Protein AF-A0A522RMC8-F1 (afdb_monomer_lite)

Radius of gyration: 16.04 Å; chains: 1; bounding box: 40×33×48 Å

Foldseek 3Di:
DDPPPPPQDQDDPVLVLLQVVCQVVPKDFLVSSCVVVCVVPNDDSVRSVVSQVVCCVSQQWPFDPVDPTRIIHGSDDPVVNVVVVVQVCCCPPVVNDVVSVDD

Secondary structure (DSSP, 8-state):
-------PPPPPHHHHHHHHHHHHH-SEEHHHHHHHHHHHH---HHHHHHHHHHHHHHTSEEEESSSSS-EEEESS-HHHHHHHHHHHHHHHHHTT-GGG---

Sequence (103 aa):
MSSFMQILPKPTEAELEILQVLWEHGACTVRDVHEILHRRDGTGYTTALKMLQIMHDKGLVVRDESQRAHVYHAAVSKERTQKKFLSDMLQRVFDGSPSRLVL

pLDDT: mean 82.26, std 13.43, range [34.59, 94.44]

Structure (mmCIF, N/CA/C/O backbone):
data_AF-A0A522RMC8-F1
#
_entry.id   AF-A0A522RMC8-F1
#
loop_
_atom_site.group_PDB
_atom_site.id
_atom_site.type_symbol
_atom_site.label_atom_id
_atom_site.label_alt_id
_atom_site.label_comp_id
_atom_site.label_asym_id
_atom_site.label_entity_id
_atom_site.label_seq_id
_atom_site.pdbx_PDB_ins_code
_atom_site.Cartn_x
_atom_site.Cartn_y
_atom_site.Cartn_z
_atom_site.occupancy
_atom_site.B_iso_or_equiv
_atom_site.auth_seq_id
_atom_site.auth_comp_id
_atom_site.auth_asym_id
_atom_site.auth_atom_id
_atom_site.pdbx_PDB_model_num
ATOM 1 N N . MET A 1 1 ? -25.014 -16.797 0.141 1.00 38.69 1 MET A N 1
ATOM 2 C CA . MET A 1 1 ? -23.683 -16.782 -0.504 1.00 38.69 1 MET A CA 1
ATOM 3 C C . MET A 1 1 ? -22.823 -15.826 0.297 1.00 38.69 1 MET A C 1
ATOM 5 O O . MET A 1 1 ? -23.072 -14.629 0.262 1.00 38.69 1 MET A O 1
ATOM 9 N N . SER A 1 2 ? -21.969 -16.383 1.158 1.00 34.59 2 SER A N 1
ATOM 10 C CA . SER A 1 2 ? -21.287 -15.669 2.239 1.00 34.59 2 SER A CA 1
ATOM 11 C C . SER A 1 2 ? -20.504 -14.466 1.732 1.00 34.59 2 SER A C 1
ATOM 13 O O . SER A 1 2 ? -19.549 -14.609 0.973 1.00 34.59 2 SER A O 1
ATOM 15 N N . SER A 1 3 ? -20.902 -13.287 2.206 1.00 38.25 3 SER A N 1
ATOM 16 C CA . SER A 1 3 ? -20.094 -12.077 2.160 1.00 38.25 3 SER A CA 1
ATOM 17 C C . SER A 1 3 ? -18.850 -12.326 3.011 1.00 38.25 3 SER A C 1
ATOM 19 O O . SER A 1 3 ? -18.881 -12.150 4.228 1.00 38.25 3 SER A O 1
ATOM 21 N N . PHE A 1 4 ? -17.767 -12.793 2.381 1.00 46.19 4 PHE A N 1
ATOM 22 C CA . PHE A 1 4 ? -16.433 -12.761 2.969 1.00 46.19 4 PHE A CA 1
ATOM 23 C C . PHE A 1 4 ? -16.156 -11.304 3.326 1.00 46.19 4 PHE A C 1
ATOM 25 O O . PHE A 1 4 ? -15.934 -10.462 2.455 1.00 46.19 4 PHE A O 1
ATOM 32 N N . MET A 1 5 ? -16.234 -10.987 4.615 1.00 43.19 5 MET A N 1
ATOM 33 C CA . MET A 1 5 ? -15.791 -9.715 5.153 1.00 43.19 5 MET A CA 1
ATOM 34 C C . MET A 1 5 ? -14.279 -9.666 4.928 1.00 43.19 5 MET A C 1
ATOM 36 O O . MET A 1 5 ? -13.520 -10.137 5.764 1.00 43.19 5 MET A O 1
ATOM 40 N N . GLN A 1 6 ? -13.863 -9.203 3.742 1.00 54.16 6 GLN A N 1
ATOM 41 C CA . GLN A 1 6 ? -12.469 -9.079 3.320 1.00 54.16 6 GLN A CA 1
ATOM 42 C C . GLN A 1 6 ? -11.713 -8.351 4.433 1.00 54.16 6 GLN A C 1
ATOM 44 O O . GLN A 1 6 ? -11.881 -7.137 4.621 1.00 54.16 6 GLN A O 1
ATOM 49 N N . ILE A 1 7 ? -10.945 -9.111 5.217 1.00 59.34 7 ILE A N 1
ATOM 50 C CA . ILE A 1 7 ? -10.043 -8.580 6.229 1.00 59.34 7 ILE A CA 1
ATOM 51 C C . ILE A 1 7 ? -8.974 -7.852 5.430 1.00 59.34 7 ILE A C 1
ATOM 53 O O . ILE A 1 7 ? -8.039 -8.468 4.939 1.00 59.34 7 ILE A O 1
ATOM 57 N N . LEU A 1 8 ? -9.150 -6.540 5.255 1.00 68.25 8 LEU A N 1
ATOM 58 C CA . LEU A 1 8 ? -8.156 -5.721 4.575 1.00 68.25 8 LEU A CA 1
ATOM 59 C C . LEU A 1 8 ? -6.811 -5.906 5.288 1.00 68.25 8 LEU A C 1
ATOM 61 O O . LEU A 1 8 ? -6.744 -5.592 6.484 1.00 68.25 8 LEU A O 1
ATOM 65 N N . PRO A 1 9 ? -5.773 -6.426 4.620 1.00 78.69 9 PRO A N 1
ATOM 66 C CA . PRO A 1 9 ? -4.465 -6.567 5.236 1.00 78.69 9 PRO A CA 1
ATOM 67 C C . PRO A 1 9 ? -4.010 -5.193 5.713 1.00 78.69 9 PRO A C 1
ATOM 69 O O . PRO A 1 9 ? -4.246 -4.189 5.040 1.00 78.69 9 PRO A O 1
ATOM 72 N N . LYS A 1 10 ? -3.397 -5.123 6.894 1.00 83.44 10 LYS A N 1
ATOM 73 C CA . LYS A 1 10 ? -2.822 -3.863 7.362 1.00 83.44 10 LYS A CA 1
ATOM 74 C C . LYS A 1 10 ? -1.513 -3.630 6.595 1.00 83.44 10 LYS A C 1
ATOM 76 O O . LYS A 1 10 ? -0.613 -4.457 6.755 1.00 83.44 10 LYS A O 1
ATOM 81 N N . PRO A 1 11 ? -1.397 -2.563 5.784 1.00 88.94 11 PRO A N 1
ATOM 82 C CA . PRO A 1 11 ? -0.144 -2.255 5.110 1.00 88.94 11 PRO A CA 1
ATOM 83 C C . PRO A 1 11 ? 0.919 -1.850 6.137 1.00 88.94 11 PRO A C 1
ATOM 85 O O . PRO A 1 11 ? 0.605 -1.238 7.166 1.00 88.94 11 PRO A O 1
ATOM 88 N N . THR A 1 12 ? 2.175 -2.191 5.861 1.00 90.00 12 THR A N 1
ATOM 89 C CA . THR A 1 12 ? 3.324 -1.563 6.527 1.00 90.00 12 THR A CA 1
ATOM 90 C C . THR A 1 12 ? 3.493 -0.120 6.046 1.00 90.00 12 THR A C 1
ATOM 92 O O . THR A 1 12 ? 2.835 0.312 5.103 1.00 90.00 12 THR A O 1
ATOM 95 N N . GLU A 1 13 ? 4.386 0.639 6.675 1.00 86.31 13 GLU A N 1
ATOM 96 C CA . GLU A 1 13 ? 4.686 2.016 6.266 1.00 86.31 13 GLU A CA 1
ATOM 97 C C . GLU A 1 13 ? 5.180 2.093 4.811 1.00 86.31 13 GLU A C 1
ATOM 99 O O . GLU A 1 13 ? 4.636 2.847 4.010 1.00 86.31 13 GLU A O 1
ATOM 104 N N . ALA A 1 14 ? 6.107 1.212 4.426 1.00 88.50 14 ALA A N 1
ATOM 105 C CA . ALA A 1 14 ? 6.618 1.145 3.057 1.00 88.50 14 ALA A CA 1
ATOM 106 C C . ALA A 1 14 ? 5.553 0.701 2.029 1.00 88.50 14 ALA A C 1
ATOM 108 O O . ALA A 1 14 ? 5.548 1.154 0.886 1.00 88.50 14 ALA A O 1
ATOM 109 N N . GLU A 1 15 ? 4.617 -0.166 2.427 1.00 92.25 15 GLU A N 1
ATOM 110 C CA . GLU A 1 15 ? 3.479 -0.546 1.578 1.00 92.25 15 GLU A CA 1
ATOM 111 C C . GLU A 1 15 ? 2.468 0.598 1.449 1.00 92.25 15 GLU A C 1
ATOM 113 O O . GLU A 1 15 ? 1.852 0.770 0.398 1.00 92.25 15 GLU A O 1
ATOM 118 N N . LEU A 1 16 ? 2.305 1.399 2.504 1.00 91.25 16 LEU A N 1
ATOM 119 C CA . LEU A 1 16 ? 1.441 2.571 2.495 1.00 91.25 16 LEU A CA 1
ATOM 120 C C . LEU A 1 16 ? 1.993 3.672 1.580 1.00 91.25 16 LEU A C 1
ATOM 122 O O . LEU A 1 16 ? 1.201 4.299 0.885 1.00 91.25 16 LEU A O 1
ATOM 126 N N . GLU A 1 17 ? 3.311 3.875 1.527 1.00 90.88 17 GLU A N 1
ATOM 127 C CA . GLU A 1 17 ? 3.962 4.759 0.543 1.00 90.88 17 GLU A CA 1
ATOM 128 C C . GLU A 1 17 ? 3.608 4.347 -0.896 1.00 90.88 17 GLU A C 1
ATOM 130 O O . GLU A 1 17 ? 3.160 5.169 -1.694 1.00 90.88 17 GLU A O 1
ATOM 135 N N . ILE A 1 18 ? 3.707 3.054 -1.224 1.00 93.06 18 ILE A N 1
ATOM 136 C CA . ILE A 1 18 ? 3.311 2.552 -2.552 1.00 93.06 18 ILE A CA 1
ATOM 137 C C . ILE A 1 18 ? 1.816 2.767 -2.804 1.00 93.06 18 ILE A C 1
ATOM 139 O O . ILE A 1 18 ? 1.432 3.189 -3.895 1.00 93.06 18 ILE A O 1
ATOM 143 N N . LEU A 1 19 ? 0.957 2.496 -1.816 1.00 94.06 19 LEU A N 1
ATOM 144 C CA . LEU A 1 19 ? -0.480 2.745 -1.950 1.00 94.06 19 LEU A CA 1
ATOM 145 C C . LEU A 1 19 ? -0.781 4.226 -2.198 1.00 94.06 19 LEU A C 1
ATOM 147 O O . LEU A 1 19 ? -1.648 4.520 -3.013 1.00 94.06 19 LEU A O 1
ATOM 151 N N . GLN A 1 20 ? -0.057 5.151 -1.558 1.00 92.19 20 GLN A N 1
ATOM 152 C CA . GLN A 1 20 ? -0.189 6.585 -1.826 1.00 92.19 20 GLN A CA 1
ATOM 153 C C . GLN A 1 20 ? 0.135 6.914 -3.282 1.00 92.19 20 GLN A C 1
ATOM 155 O O . GLN A 1 20 ? -0.672 7.573 -3.932 1.00 92.19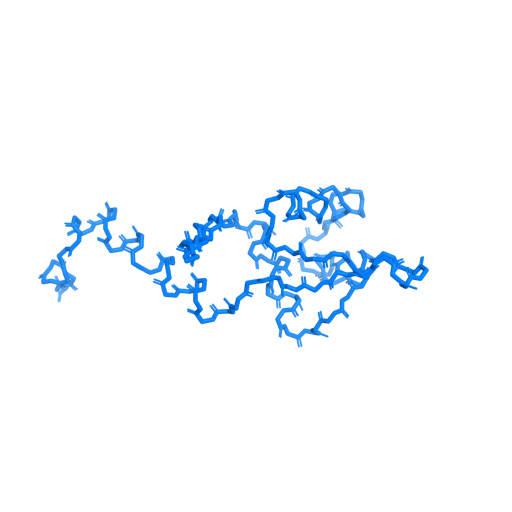 20 GLN A O 1
ATOM 160 N N . VAL A 1 21 ? 1.239 6.381 -3.817 1.00 93.19 21 VAL A N 1
ATOM 161 C CA . VAL A 1 21 ? 1.595 6.549 -5.234 1.00 93.19 21 VAL A CA 1
ATOM 162 C C . VAL A 1 21 ? 0.471 6.047 -6.144 1.00 93.19 21 VAL A C 1
ATOM 164 O O . VAL A 1 21 ? 0.047 6.762 -7.048 1.00 93.19 21 VAL A O 1
ATOM 167 N N . LEU A 1 22 ? -0.066 4.854 -5.880 1.00 94.25 22 LEU A N 1
ATOM 168 C CA . LEU A 1 22 ? -1.142 4.268 -6.687 1.00 94.25 22 LEU A CA 1
ATOM 169 C C . LEU A 1 22 ? -2.483 5.008 -6.542 1.00 94.25 22 LEU A C 1
ATOM 171 O O . LEU A 1 22 ? -3.275 5.036 -7.481 1.00 94.25 22 LEU A O 1
ATOM 175 N N . TRP A 1 23 ? -2.768 5.613 -5.388 1.00 94.12 23 TRP A N 1
ATOM 176 C CA . TRP A 1 23 ? -3.963 6.443 -5.208 1.00 94.12 23 TRP A CA 1
ATOM 177 C C . TRP A 1 23 ? -3.841 7.804 -5.899 1.00 94.12 23 TRP A C 1
ATOM 179 O O . TRP A 1 23 ? -4.846 8.328 -6.369 1.00 94.12 23 TRP A O 1
ATOM 189 N N . GLU A 1 24 ? -2.640 8.381 -5.949 1.00 93.50 24 GLU A N 1
ATOM 190 C CA . GLU A 1 24 ? -2.384 9.686 -6.570 1.00 93.50 24 GLU A CA 1
ATOM 191 C C . GLU A 1 24 ? -2.264 9.593 -8.094 1.00 93.50 24 GLU A C 1
ATOM 193 O O . GLU A 1 24 ? -2.810 10.430 -8.810 1.00 93.50 24 GLU A O 1
ATOM 198 N N . HIS A 1 25 ? -1.576 8.565 -8.592 1.00 92.62 25 HIS A N 1
ATOM 199 C CA . H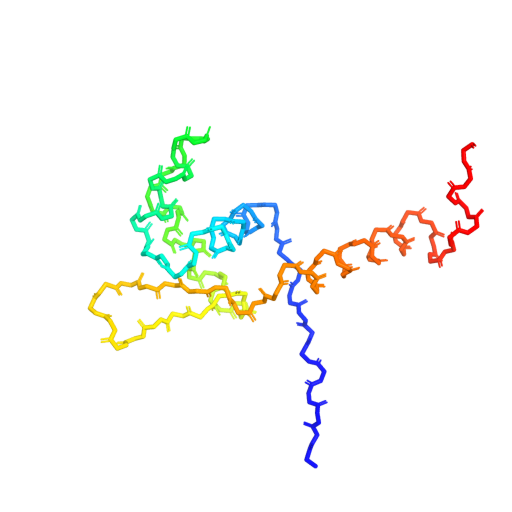IS A 1 25 ? -1.246 8.413 -10.010 1.00 92.62 25 HIS A CA 1
ATOM 200 C C . HIS A 1 25 ? -2.098 7.363 -10.736 1.00 92.62 25 HIS A C 1
ATOM 202 O O . HIS A 1 25 ? -2.050 7.273 -11.963 1.00 92.62 25 HIS A O 1
ATOM 208 N N . GLY A 1 26 ? -2.905 6.589 -10.008 1.00 91.81 26 GLY A N 1
ATOM 209 C CA . GLY A 1 26 ? -3.700 5.503 -10.569 1.00 91.81 26 GLY A CA 1
ATOM 210 C C . GLY A 1 26 ? -2.868 4.249 -10.843 1.00 91.81 26 GLY A C 1
ATOM 211 O O . GLY A 1 26 ? -1.957 3.902 -10.094 1.00 91.81 26 GLY A O 1
ATOM 212 N N . ALA A 1 27 ? -3.219 3.521 -11.905 1.00 92.12 27 ALA A N 1
ATOM 213 C CA . ALA A 1 27 ? -2.503 2.309 -12.283 1.00 92.12 27 ALA A CA 1
ATOM 214 C C . ALA A 1 27 ? -1.086 2.650 -12.780 1.00 92.12 27 ALA A C 1
ATOM 216 O O . ALA A 1 27 ? -0.925 3.431 -13.717 1.00 92.12 27 ALA A O 1
ATOM 217 N N . CYS A 1 28 ? -0.066 2.048 -12.173 1.00 93.69 28 CYS A N 1
ATOM 218 C CA . CYS A 1 28 ? 1.340 2.356 -12.437 1.00 93.69 28 CYS A CA 1
ATOM 219 C C . CYS A 1 28 ? 2.156 1.086 -12.668 1.00 93.69 28 CYS A C 1
ATOM 221 O O . CYS A 1 28 ? 1.870 0.029 -12.105 1.00 93.69 28 CYS A O 1
ATOM 223 N N . THR A 1 29 ? 3.213 1.179 -13.469 1.00 93.19 29 THR A N 1
ATOM 224 C CA . THR A 1 29 ? 4.181 0.088 -13.601 1.00 93.19 29 THR A CA 1
ATOM 225 C C . THR A 1 29 ? 5.145 0.056 -12.415 1.00 93.19 29 THR A C 1
ATOM 227 O O . THR A 1 29 ? 5.309 1.037 -11.689 1.00 93.19 29 THR A O 1
ATOM 230 N N . VAL A 1 30 ? 5.866 -1.059 -12.253 1.00 90.88 30 VAL A N 1
ATOM 231 C CA . VAL A 1 30 ? 6.986 -1.161 -11.292 1.00 90.88 30 VAL A CA 1
ATOM 232 C C . VAL A 1 30 ? 7.995 -0.025 -11.477 1.00 90.88 30 VAL A C 1
ATOM 234 O O . VAL A 1 30 ? 8.531 0.491 -10.499 1.00 90.88 30 VAL A O 1
ATOM 237 N N . ARG A 1 31 ? 8.252 0.368 -12.731 1.00 90.62 31 ARG A N 1
ATOM 238 C CA . ARG A 1 31 ? 9.186 1.443 -13.055 1.00 90.62 31 ARG A CA 1
ATOM 239 C C . ARG A 1 31 ? 8.666 2.793 -12.577 1.00 90.62 31 ARG A C 1
ATOM 241 O O . ARG A 1 31 ? 9.429 3.510 -11.946 1.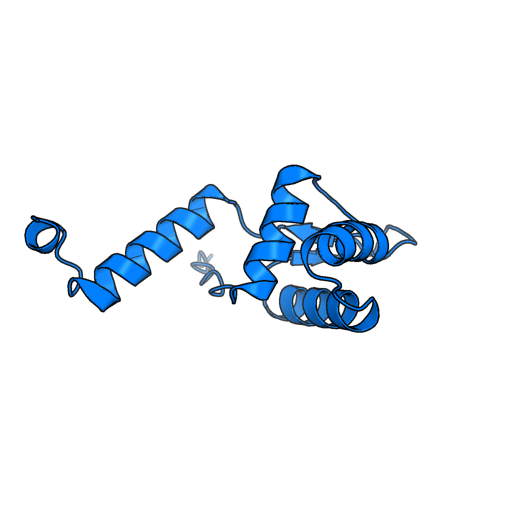00 90.62 31 ARG A O 1
ATOM 248 N N . ASP A 1 32 ? 7.396 3.101 -12.824 1.00 92.38 32 ASP A N 1
ATOM 249 C CA . ASP A 1 32 ? 6.795 4.370 -12.394 1.00 92.38 32 ASP A CA 1
ATOM 250 C C . ASP A 1 32 ? 6.829 4.491 -10.866 1.00 92.38 32 ASP A C 1
ATOM 252 O O . ASP A 1 32 ? 7.299 5.489 -10.323 1.00 92.38 32 ASP A O 1
ATOM 256 N N . VAL A 1 33 ? 6.422 3.425 -10.163 1.00 91.88 33 VAL A N 1
ATOM 257 C CA . VAL A 1 33 ? 6.474 3.365 -8.694 1.00 91.88 33 VAL A CA 1
ATOM 258 C C . VAL A 1 33 ? 7.909 3.533 -8.196 1.00 91.88 33 VAL A C 1
ATOM 260 O O . VAL A 1 33 ? 8.155 4.316 -7.282 1.00 91.88 33 VAL A O 1
ATOM 263 N N . HIS A 1 34 ? 8.874 2.839 -8.806 1.00 91.62 34 HIS A N 1
ATOM 264 C CA . HIS A 1 34 ? 10.281 2.992 -8.453 1.00 91.62 34 HIS A CA 1
ATOM 265 C C . HIS A 1 34 ? 10.779 4.421 -8.674 1.00 91.62 34 HIS A C 1
ATOM 267 O O . HIS A 1 34 ? 11.406 4.959 -7.773 1.00 91.62 34 HIS A O 1
ATOM 273 N N . GLU A 1 35 ? 10.515 5.042 -9.824 1.00 91.06 35 GLU A N 1
ATOM 274 C CA . GLU A 1 35 ? 10.983 6.401 -10.115 1.00 91.06 35 GLU A CA 1
ATOM 275 C C . GLU A 1 35 ? 10.414 7.417 -9.112 1.00 91.06 35 GLU A C 1
ATOM 277 O O . GLU A 1 35 ? 11.140 8.304 -8.658 1.00 91.06 35 GLU A O 1
ATOM 282 N N . ILE A 1 36 ? 9.151 7.261 -8.707 1.00 89.69 36 ILE A N 1
ATOM 283 C CA . ILE A 1 36 ? 8.503 8.136 -7.721 1.00 89.69 36 ILE A CA 1
ATOM 284 C C . ILE A 1 36 ? 9.097 7.927 -6.320 1.00 89.69 36 ILE A C 1
ATOM 286 O O . ILE A 1 36 ? 9.483 8.899 -5.670 1.00 89.69 36 ILE A O 1
ATOM 290 N N . LEU A 1 37 ? 9.246 6.677 -5.868 1.00 87.81 37 LEU A N 1
ATOM 291 C CA . LEU A 1 37 ? 9.828 6.370 -4.553 1.00 87.81 37 LEU A CA 1
ATOM 292 C C . LEU A 1 37 ? 11.327 6.672 -4.478 1.00 87.81 37 LEU A C 1
ATOM 294 O O . LEU A 1 37 ? 11.835 7.078 -3.436 1.00 87.81 37 LEU A O 1
ATOM 298 N N . HIS A 1 38 ? 12.055 6.484 -5.577 1.00 85.94 38 HIS A N 1
ATOM 299 C CA . HIS A 1 38 ? 13.481 6.780 -5.649 1.00 85.94 38 HIS A CA 1
ATOM 300 C C . HIS A 1 38 ? 13.741 8.279 -5.496 1.00 85.94 38 HIS A C 1
ATOM 302 O O . HIS A 1 38 ? 14.682 8.665 -4.810 1.00 85.94 38 HIS A O 1
ATOM 308 N N . ARG A 1 39 ? 12.878 9.128 -6.071 1.00 81.31 39 ARG A N 1
ATOM 309 C CA . ARG A 1 39 ? 12.953 10.585 -5.887 1.00 81.31 39 ARG A CA 1
ATOM 310 C C . ARG A 1 39 ? 12.686 11.031 -4.448 1.00 81.31 39 ARG A C 1
ATOM 312 O O . ARG A 1 39 ? 13.191 12.084 -4.074 1.00 81.31 39 ARG A O 1
ATOM 319 N N . ARG A 1 40 ? 11.898 10.275 -3.674 1.00 76.19 40 ARG A N 1
ATOM 320 C CA . ARG A 1 40 ? 11.618 10.577 -2.261 1.00 76.19 40 ARG A CA 1
ATOM 321 C C . ARG A 1 40 ? 12.748 10.093 -1.350 1.00 76.19 40 ARG A C 1
ATOM 323 O O . ARG A 1 40 ? 13.374 10.911 -0.688 1.00 76.19 40 ARG A O 1
ATOM 330 N N . ASP A 1 41 ? 13.063 8.797 -1.408 1.00 75.38 41 ASP A N 1
ATOM 331 C CA . ASP A 1 41 ? 13.875 8.130 -0.374 1.00 75.38 41 ASP A CA 1
ATOM 332 C C . ASP A 1 41 ? 15.052 7.309 -0.934 1.00 75.38 41 ASP A C 1
ATOM 334 O O . ASP A 1 41 ? 15.677 6.523 -0.222 1.00 75.38 41 ASP A O 1
ATOM 338 N N . GLY A 1 42 ? 15.354 7.421 -2.233 1.00 78.38 42 GLY A N 1
ATOM 339 C CA . GLY A 1 42 ? 16.463 6.693 -2.862 1.00 78.38 42 GLY A CA 1
ATOM 340 C C . GLY A 1 42 ? 16.240 5.180 -3.001 1.00 78.38 42 GLY A C 1
ATOM 341 O O . GLY A 1 42 ? 17.191 4.429 -3.220 1.00 78.38 42 GLY A O 1
ATOM 342 N N . THR A 1 43 ? 14.993 4.708 -2.906 1.00 77.50 43 THR A N 1
ATOM 343 C CA .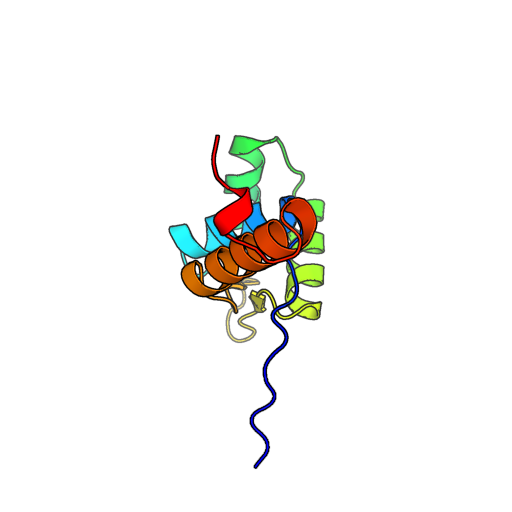 THR A 1 43 ? 14.648 3.276 -2.945 1.00 77.50 43 THR A CA 1
ATOM 344 C C . THR A 1 43 ? 15.153 2.592 -4.225 1.00 77.50 43 THR A C 1
ATOM 346 O O . THR A 1 43 ? 14.987 3.115 -5.326 1.00 77.50 43 THR A O 1
ATOM 349 N N . GLY A 1 44 ? 15.749 1.400 -4.097 1.00 81.12 44 GLY A N 1
ATOM 350 C CA . GLY A 1 44 ? 16.241 0.602 -5.227 1.00 81.12 44 GLY A CA 1
ATOM 351 C C . GLY A 1 44 ? 15.130 -0.102 -6.022 1.00 81.12 44 GLY A C 1
ATOM 352 O O . GLY A 1 44 ? 14.113 -0.516 -5.466 1.00 81.12 44 GLY A O 1
ATOM 353 N N . TYR A 1 45 ? 15.339 -0.296 -7.329 1.00 78.50 45 TYR A N 1
ATOM 354 C CA . TYR A 1 45 ? 14.348 -0.882 -8.250 1.00 78.50 45 TYR A CA 1
ATOM 355 C C . TYR A 1 45 ? 13.851 -2.274 -7.827 1.00 78.50 45 TYR A C 1
ATOM 357 O O . TYR A 1 45 ? 12.654 -2.558 -7.836 1.00 78.50 45 TYR A O 1
ATOM 365 N N . THR A 1 46 ? 14.764 -3.152 -7.407 1.00 84.12 46 THR A N 1
ATOM 366 C CA . THR A 1 46 ? 14.425 -4.519 -6.981 1.00 84.12 46 THR A CA 1
ATOM 367 C C . THR A 1 46 ? 13.622 -4.546 -5.682 1.00 84.12 46 THR A C 1
ATOM 369 O O . THR A 1 46 ? 12.831 -5.466 -5.480 1.00 84.12 46 THR A O 1
ATOM 372 N N . THR A 1 47 ? 13.777 -3.530 -4.829 1.00 87.62 47 THR A N 1
ATOM 373 C CA . THR A 1 47 ? 12.969 -3.350 -3.619 1.00 87.62 47 THR A CA 1
ATOM 374 C C . THR A 1 47 ? 11.533 -2.996 -3.985 1.00 87.62 47 THR A C 1
ATOM 376 O O . THR A 1 47 ? 10.619 -3.653 -3.495 1.00 87.62 47 THR A O 1
ATOM 379 N N . ALA A 1 48 ? 11.323 -2.043 -4.901 1.00 90.19 48 ALA A N 1
ATOM 380 C CA . ALA A 1 48 ? 9.985 -1.689 -5.383 1.00 90.19 48 ALA A CA 1
ATOM 381 C C . ALA A 1 48 ? 9.274 -2.893 -6.027 1.00 90.19 48 ALA A C 1
ATOM 383 O O . ALA A 1 48 ? 8.116 -3.168 -5.714 1.00 90.19 48 ALA A O 1
ATOM 384 N N . LEU A 1 49 ? 9.988 -3.668 -6.854 1.00 91.12 49 LEU A N 1
ATOM 385 C CA . LEU A 1 49 ? 9.459 -4.897 -7.452 1.00 91.12 49 LEU A CA 1
ATOM 386 C C . LEU A 1 49 ? 9.033 -5.922 -6.394 1.00 91.12 49 LEU A C 1
ATOM 388 O O . LEU A 1 49 ? 7.897 -6.394 -6.423 1.00 91.12 49 LEU A O 1
ATOM 392 N N . LYS A 1 50 ? 9.930 -6.265 -5.460 1.00 92.19 50 LYS A N 1
ATOM 393 C CA . LYS A 1 50 ? 9.636 -7.238 -4.397 1.00 92.19 50 LYS A CA 1
ATOM 394 C C . LYS A 1 50 ? 8.465 -6.786 -3.532 1.00 92.19 50 LYS A C 1
ATOM 396 O O . LYS A 1 50 ? 7.631 -7.603 -3.162 1.00 92.19 50 LYS A O 1
ATOM 401 N N . MET A 1 51 ? 8.386 -5.494 -3.227 1.00 92.88 51 MET A N 1
ATOM 402 C CA . MET A 1 51 ? 7.318 -4.959 -2.391 1.00 92.88 51 MET A CA 1
ATOM 403 C C . MET A 1 51 ? 5.966 -5.017 -3.103 1.00 92.88 51 MET A C 1
ATOM 405 O O . MET A 1 51 ? 4.998 -5.466 -2.502 1.00 92.88 51 MET A O 1
ATOM 409 N N . LEU A 1 52 ? 5.907 -4.697 -4.399 1.00 93.25 52 LEU A N 1
ATOM 410 C CA . LEU A 1 52 ? 4.692 -4.870 -5.205 1.00 93.25 52 LEU A CA 1
ATOM 411 C C . LEU A 1 52 ? 4.247 -6.339 -5.300 1.00 93.25 52 LEU A C 1
ATOM 413 O O . LEU A 1 52 ? 3.050 -6.606 -5.238 1.00 93.25 52 LEU A O 1
ATOM 417 N N . GLN A 1 53 ? 5.183 -7.290 -5.391 1.00 92.50 53 GLN A N 1
ATOM 418 C CA . GLN A 1 53 ? 4.870 -8.727 -5.352 1.00 92.50 53 GLN A CA 1
ATOM 419 C C . GLN A 1 53 ? 4.276 -9.139 -3.997 1.00 92.50 53 GLN A C 1
ATOM 421 O O . GLN A 1 53 ? 3.200 -9.724 -3.954 1.00 92.50 53 GLN A O 1
ATOM 426 N N . ILE A 1 54 ? 4.914 -8.748 -2.889 1.00 94.12 54 ILE A N 1
ATOM 427 C CA . ILE A 1 54 ? 4.410 -9.022 -1.533 1.00 94.12 54 ILE A CA 1
ATOM 428 C C . ILE A 1 54 ? 3.029 -8.388 -1.319 1.00 94.12 54 ILE A C 1
ATOM 430 O O . ILE A 1 54 ? 2.132 -9.009 -0.753 1.00 94.12 54 ILE A O 1
ATOM 434 N N . MET A 1 55 ? 2.834 -7.149 -1.773 1.00 94.44 55 MET A N 1
ATOM 435 C CA . MET A 1 55 ? 1.548 -6.457 -1.686 1.00 94.44 55 MET A CA 1
ATOM 436 C C . MET A 1 55 ? 0.472 -7.139 -2.532 1.00 94.44 55 MET A C 1
ATOM 438 O O . MET A 1 55 ? -0.693 -7.139 -2.133 1.00 94.44 55 MET A O 1
ATOM 442 N N . HIS A 1 56 ? 0.841 -7.715 -3.677 1.00 93.12 56 HIS A N 1
ATOM 443 C CA . HIS A 1 56 ? -0.075 -8.485 -4.508 1.00 93.12 56 HIS A CA 1
ATOM 444 C C . HIS A 1 56 ? -0.507 -9.775 -3.810 1.00 93.12 56 HIS A C 1
ATOM 446 O O . HIS A 1 56 ? -1.706 -10.019 -3.694 1.00 93.12 56 HIS A O 1
ATOM 452 N N . ASP A 1 57 ? 0.442 -10.520 -3.239 1.00 91.81 57 ASP A N 1
ATOM 453 C CA . ASP A 1 57 ? 0.161 -11.736 -2.465 1.00 91.81 57 ASP A CA 1
ATOM 454 C C . ASP A 1 57 ? -0.708 -11.441 -1.232 1.00 91.81 57 ASP A C 1
ATOM 456 O O . ASP A 1 57 ? -1.564 -12.237 -0.845 1.00 91.81 57 ASP A O 1
ATOM 460 N N . LYS A 1 58 ? -0.537 -10.257 -0.628 1.00 91.75 58 LYS A N 1
ATOM 461 C CA . LYS A 1 58 ? -1.403 -9.764 0.453 1.00 91.75 58 LYS A CA 1
ATOM 462 C C . LYS A 1 58 ? -2.795 -9.351 -0.031 1.00 91.75 58 LYS A C 1
ATOM 464 O O . LYS A 1 58 ? -3.692 -9.235 0.794 1.00 91.75 58 LYS A O 1
ATOM 469 N N . GLY A 1 59 ? -2.995 -9.083 -1.319 1.00 91.00 59 GLY A N 1
ATOM 470 C CA . GLY A 1 59 ? -4.237 -8.513 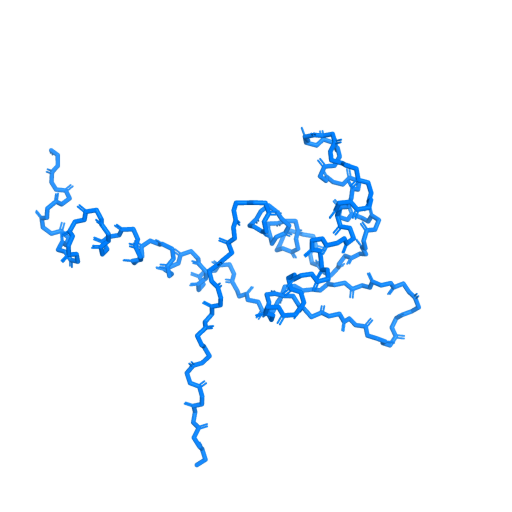-1.850 1.00 91.00 59 GLY A CA 1
ATOM 471 C C . GLY A 1 59 ? -4.393 -7.008 -1.597 1.00 91.00 59 GLY A C 1
ATOM 472 O O . GLY A 1 59 ? -5.510 -6.496 -1.585 1.00 91.00 59 GLY A O 1
ATOM 473 N N . LEU A 1 60 ? -3.290 -6.286 -1.369 1.00 92.00 60 LEU A N 1
ATOM 474 C CA . LEU A 1 60 ? -3.269 -4.818 -1.272 1.00 92.00 60 LEU A CA 1
ATOM 475 C C . LEU A 1 60 ? -3.269 -4.152 -2.654 1.00 92.00 60 LEU A C 1
ATOM 477 O O . LEU A 1 60 ? -3.798 -3.050 -2.815 1.00 92.00 60 LEU A O 1
ATOM 481 N N . VAL A 1 61 ? -2.691 -4.826 -3.648 1.00 94.44 61 VAL A N 1
ATOM 482 C CA . VAL A 1 61 ? -2.654 -4.392 -5.049 1.00 94.44 61 VAL A CA 1
ATOM 483 C C . VAL A 1 61 ? -3.055 -5.536 -5.965 1.00 94.44 61 VAL A C 1
ATOM 485 O O . VAL A 1 61 ? -2.845 -6.711 -5.664 1.00 94.44 61 VAL A O 1
ATOM 488 N N . VAL A 1 62 ? -3.604 -5.189 -7.117 1.00 92.12 62 VAL A N 1
ATOM 489 C CA . VAL A 1 62 ? -3.875 -6.137 -8.193 1.00 92.12 62 VAL A CA 1
ATOM 490 C C . VAL A 1 62 ? -2.941 -5.816 -9.343 1.00 92.12 62 VAL A C 1
ATOM 492 O O . VAL A 1 62 ? -2.716 -4.650 -9.676 1.00 92.12 62 VAL A O 1
ATOM 495 N N . ARG A 1 63 ? -2.385 -6.868 -9.933 1.00 91.44 63 ARG A N 1
ATOM 496 C CA . ARG A 1 63 ? -1.595 -6.779 -11.148 1.00 91.44 63 ARG A CA 1
ATOM 497 C C . ARG A 1 63 ? -2.508 -6.995 -12.349 1.00 91.44 63 ARG A C 1
ATOM 499 O O . ARG A 1 63 ? -3.264 -7.960 -12.379 1.00 91.44 63 ARG A O 1
ATOM 506 N N . ASP A 1 64 ? -2.416 -6.113 -13.332 1.00 87.19 64 ASP A N 1
ATOM 507 C CA . ASP A 1 64 ? -3.040 -6.326 -14.631 1.00 87.19 64 ASP A CA 1
ATOM 508 C C . ASP A 1 64 ? -2.125 -7.218 -15.482 1.00 87.19 64 ASP A C 1
ATOM 510 O O . ASP A 1 64 ? -1.012 -6.832 -15.847 1.00 87.19 64 ASP A O 1
ATOM 514 N N . GLU A 1 65 ? -2.576 -8.443 -15.749 1.00 77.00 65 GLU A N 1
ATOM 515 C CA . GLU A 1 65 ? -1.847 -9.426 -16.557 1.00 77.00 65 GLU A CA 1
ATOM 516 C C . GLU A 1 65 ? -2.102 -9.276 -18.064 1.00 77.00 65 GLU A C 1
ATOM 518 O O . GLU A 1 65 ? -1.385 -9.872 -18.867 1.00 77.00 65 GLU A O 1
ATOM 523 N N . SER A 1 66 ? -3.091 -8.468 -18.467 1.00 76.94 66 SER A N 1
ATOM 524 C CA . SER A 1 66 ? -3.373 -8.187 -19.883 1.00 76.94 66 SER A CA 1
ATOM 525 C C . SER A 1 66 ? -2.372 -7.200 -20.492 1.00 76.94 66 SER A C 1
ATOM 527 O O . SER A 1 66 ? -2.161 -7.167 -21.707 1.00 76.94 66 SER A O 1
ATOM 529 N N . GLN A 1 67 ? -1.718 -6.415 -19.637 1.00 73.38 67 GLN A N 1
ATOM 530 C CA . GLN A 1 67 ? -0.699 -5.443 -20.000 1.00 73.38 67 GLN A CA 1
ATOM 531 C C . GLN A 1 67 ? 0.682 -6.111 -20.028 1.00 73.38 67 GLN A C 1
ATOM 533 O O . GLN A 1 67 ? 1.098 -6.813 -19.107 1.00 73.38 67 GLN A O 1
ATOM 538 N N . ARG A 1 68 ? 1.444 -5.849 -21.095 1.00 65.50 68 ARG A N 1
ATOM 539 C CA . ARG A 1 68 ? 2.815 -6.366 -21.258 1.00 65.50 68 ARG A CA 1
ATOM 540 C C . ARG A 1 68 ? 3.781 -5.783 -20.219 1.00 65.50 68 ARG A C 1
ATOM 542 O O . ARG A 1 68 ? 4.767 -6.419 -19.855 1.00 65.50 68 ARG A O 1
ATOM 549 N N . ALA A 1 69 ? 3.498 -4.564 -19.764 1.00 71.69 69 ALA A N 1
ATOM 550 C CA . ALA A 1 69 ? 4.147 -3.973 -18.608 1.00 71.69 69 ALA A CA 1
ATOM 551 C C . ALA A 1 69 ? 3.458 -4.488 -17.339 1.00 71.69 69 ALA A C 1
ATOM 553 O O . ALA A 1 69 ? 2.237 -4.560 -17.288 1.00 71.69 69 ALA A O 1
ATOM 554 N N . HIS A 1 70 ? 4.235 -4.826 -16.310 1.00 80.00 70 HIS A N 1
ATOM 555 C CA . HIS A 1 70 ? 3.721 -5.204 -14.992 1.00 80.00 70 HIS A CA 1
ATOM 556 C C . HIS A 1 70 ? 3.026 -3.997 -14.333 1.00 80.00 70 HIS A C 1
ATOM 558 O O . HIS A 1 70 ? 3.645 -3.293 -13.532 1.00 80.00 70 HIS A O 1
ATOM 564 N N . VAL A 1 71 ? 1.778 -3.728 -14.726 1.00 91.12 71 VAL A N 1
ATOM 565 C CA . VAL A 1 71 ? 0.944 -2.632 -14.226 1.00 91.12 71 VAL A CA 1
AT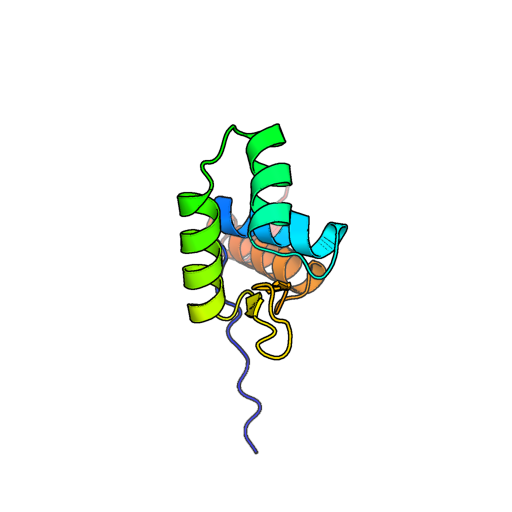OM 566 C C . VAL A 1 71 ? 0.234 -3.096 -12.961 1.00 91.12 71 VAL A C 1
ATOM 568 O O . VAL A 1 71 ? -0.353 -4.176 -12.927 1.00 91.12 71 VAL A O 1
ATOM 571 N N . TYR A 1 72 ? 0.282 -2.269 -11.924 1.00 93.81 72 TYR A N 1
ATOM 572 C CA . TYR A 1 72 ? -0.370 -2.492 -10.643 1.00 93.81 72 TYR A CA 1
ATOM 573 C C . TYR A 1 72 ? -1.371 -1.379 -10.363 1.00 93.81 72 TYR A C 1
ATOM 575 O O . TYR A 1 72 ? -1.128 -0.217 -10.681 1.00 93.81 72 TYR A O 1
ATOM 583 N N . HIS A 1 73 ? -2.481 -1.730 -9.723 1.00 93.69 73 HIS A N 1
ATOM 584 C CA . HIS A 1 73 ? -3.439 -0.777 -9.175 1.00 93.69 73 HIS A CA 1
ATOM 585 C C . HIS A 1 73 ? -3.789 -1.136 -7.730 1.00 93.69 73 HIS A C 1
ATOM 587 O O . HIS A 1 73 ? -3.710 -2.299 -7.323 1.00 93.69 73 HIS A O 1
ATOM 593 N N . ALA A 1 74 ? -4.171 -0.135 -6.935 1.00 94.19 74 ALA A N 1
ATOM 594 C CA . ALA A 1 74 ? -4.579 -0.357 -5.554 1.00 94.19 74 ALA A CA 1
ATOM 595 C C . ALA A 1 74 ? -5.865 -1.200 -5.507 1.00 94.19 74 ALA A C 1
ATOM 597 O O . ALA A 1 74 ? -6.882 -0.833 -6.092 1.00 94.19 74 ALA A O 1
ATOM 598 N N . ALA A 1 75 ? -5.827 -2.319 -4.781 1.00 92.12 75 ALA A N 1
ATOM 599 C CA . ALA A 1 75 ? -6.999 -3.163 -4.528 1.00 92.12 75 ALA A CA 1
ATOM 600 C C . ALA A 1 75 ? -7.871 -2.604 -3.388 1.00 92.12 75 ALA A C 1
ATOM 602 O O . ALA A 1 75 ? -9.011 -3.021 -3.178 1.00 92.12 75 ALA A O 1
ATOM 603 N N . VAL A 1 76 ? -7.304 -1.678 -2.613 1.00 90.19 76 VAL A N 1
ATOM 604 C CA . VAL A 1 76 ? -7.883 -1.114 -1.396 1.00 90.19 76 VAL A CA 1
ATOM 605 C C . VAL A 1 76 ? -8.121 0.383 -1.572 1.00 90.19 76 VAL A C 1
ATOM 607 O O . VAL A 1 76 ? -7.285 1.095 -2.130 1.00 90.19 76 VAL A O 1
ATOM 610 N N . SER A 1 77 ? -9.260 0.886 -1.085 1.00 87.50 77 SER A N 1
ATOM 611 C CA . SER A 1 77 ? -9.544 2.322 -1.148 1.00 87.50 77 SER A CA 1
ATOM 612 C C . SER A 1 77 ? -8.795 3.093 -0.062 1.00 87.50 77 SER A C 1
ATOM 614 O O . SER A 1 77 ? -8.593 2.593 1.055 1.00 87.50 77 SER A O 1
ATOM 616 N N . LYS A 1 78 ? -8.413 4.333 -0.381 1.00 87.62 78 LYS A N 1
ATOM 617 C CA . LYS A 1 78 ? -7.724 5.249 0.536 1.00 87.62 78 LYS A CA 1
ATOM 618 C C . LYS A 1 78 ? -8.535 5.473 1.807 1.00 87.62 78 LYS A C 1
ATOM 620 O O . LYS A 1 78 ? -8.033 5.267 2.910 1.00 87.62 78 LYS A O 1
ATOM 625 N N . GLU A 1 79 ? -9.821 5.770 1.663 1.00 85.50 79 GLU A N 1
ATOM 626 C CA . GLU A 1 79 ? -10.719 6.108 2.769 1.00 85.50 79 GLU A CA 1
ATOM 627 C C . GLU A 1 79 ? -10.933 4.914 3.701 1.00 85.50 79 GLU A C 1
ATOM 629 O O . GLU A 1 79 ? -10.936 5.059 4.925 1.00 85.50 79 GLU A O 1
ATOM 634 N N . ARG A 1 80 ? -11.107 3.707 3.142 1.00 81.81 80 ARG A N 1
ATOM 635 C CA . ARG A 1 80 ? -11.331 2.494 3.941 1.00 81.81 80 ARG A CA 1
ATOM 636 C C . ARG A 1 80 ? -10.061 2.091 4.686 1.00 81.81 80 ARG A C 1
ATOM 638 O O . ARG A 1 80 ? -10.148 1.676 5.841 1.00 81.81 80 ARG A O 1
ATOM 645 N N . THR A 1 81 ? -8.901 2.267 4.055 1.00 84.00 81 THR A N 1
ATOM 646 C CA . THR A 1 81 ? -7.594 2.003 4.669 1.00 84.00 81 THR A CA 1
ATOM 647 C C . THR A 1 81 ? -7.325 2.983 5.811 1.00 84.00 81 THR A C 1
ATOM 649 O O . THR A 1 81 ? -7.016 2.549 6.918 1.00 84.00 81 THR A O 1
ATOM 652 N N . GLN A 1 82 ? -7.550 4.285 5.599 1.00 83.75 82 GLN A N 1
ATOM 653 C CA . GLN A 1 82 ? -7.406 5.323 6.627 1.00 83.75 82 GLN A CA 1
ATOM 654 C C . GLN A 1 82 ? -8.346 5.109 7.819 1.00 83.75 82 GLN A C 1
ATOM 656 O O . GLN A 1 82 ? -7.895 5.130 8.964 1.00 83.75 82 GLN A O 1
ATOM 661 N N . LYS A 1 83 ? -9.638 4.841 7.572 1.00 83.69 83 LYS A N 1
ATOM 662 C CA . LYS A 1 83 ? -10.611 4.554 8.641 1.00 83.69 83 LYS A CA 1
ATOM 663 C C . LYS A 1 83 ? -10.198 3.350 9.479 1.00 83.69 83 LYS A C 1
ATOM 665 O O . LYS A 1 83 ? -10.284 3.404 10.703 1.00 83.69 83 LYS A O 1
ATOM 670 N N . LYS A 1 84 ? -9.728 2.277 8.835 1.00 82.25 84 LYS A N 1
ATOM 671 C CA . LYS A 1 84 ? -9.244 1.089 9.544 1.00 82.25 84 LYS A CA 1
ATOM 672 C C . LYS A 1 84 ? -8.003 1.402 10.378 1.00 82.25 84 LYS A C 1
ATOM 674 O O . LYS A 1 84 ? -7.940 0.999 11.531 1.00 82.25 84 LYS A O 1
ATOM 679 N N . PHE A 1 85 ? -7.057 2.163 9.832 1.00 82.25 85 PHE A N 1
ATOM 680 C CA . PHE A 1 85 ? -5.839 2.541 10.548 1.00 82.25 85 PHE A CA 1
ATOM 681 C C . PHE A 1 85 ? -6.138 3.394 11.786 1.00 82.25 85 PHE A C 1
ATOM 683 O O . PHE A 1 85 ? -5.602 3.127 12.861 1.00 82.25 85 PHE A O 1
ATOM 690 N N . LEU A 1 86 ? -7.046 4.366 11.653 1.00 82.19 86 LEU A N 1
ATOM 691 C CA . LEU A 1 86 ? -7.512 5.186 12.767 1.00 82.19 86 LEU A CA 1
ATOM 692 C C . LEU A 1 86 ? -8.235 4.340 13.820 1.00 82.19 86 LEU A C 1
ATOM 694 O O . LEU A 1 86 ? -7.938 4.462 15.003 1.00 82.19 86 LEU A O 1
ATOM 698 N N . SER A 1 87 ? -9.138 3.449 13.401 1.00 81.44 87 SER A N 1
ATOM 699 C CA . SER A 1 87 ? -9.845 2.541 14.312 1.00 81.44 87 SER A CA 1
ATOM 700 C C . SER A 1 87 ? -8.878 1.627 15.070 1.00 81.44 87 SER A C 1
ATOM 702 O O . SER A 1 87 ? -9.016 1.462 16.279 1.00 81.44 87 SER A O 1
ATOM 704 N N . ASP A 1 88 ? -7.872 1.071 14.389 1.00 81.38 88 ASP A N 1
ATOM 705 C CA . ASP A 1 88 ? -6.836 0.242 15.009 1.00 81.38 88 ASP A CA 1
ATOM 706 C C . ASP A 1 88 ? -5.997 1.044 16.014 1.00 81.38 88 ASP A C 1
ATOM 708 O O . ASP A 1 88 ? -5.620 0.523 17.063 1.00 81.38 88 ASP A O 1
ATOM 712 N N . MET A 1 89 ? -5.680 2.304 15.701 1.00 81.62 89 MET A N 1
ATOM 713 C CA . MET A 1 89 ? -4.941 3.189 16.602 1.00 81.62 89 MET A CA 1
ATOM 714 C C . MET A 1 89 ? -5.769 3.525 17.844 1.00 81.62 89 MET A C 1
ATOM 716 O O . MET A 1 89 ? -5.265 3.403 18.957 1.00 81.62 89 MET A O 1
ATOM 720 N N . LEU A 1 90 ? -7.047 3.874 17.663 1.00 83.50 90 LEU A N 1
ATOM 721 C CA . LEU A 1 90 ? -7.982 4.116 18.762 1.00 83.50 90 LEU A CA 1
ATOM 722 C C . LEU A 1 90 ? -8.113 2.886 19.663 1.00 83.50 90 LEU A C 1
ATOM 724 O O . LEU A 1 90 ? -8.062 3.007 20.886 1.00 83.50 90 LEU A O 1
ATOM 728 N N . GLN A 1 91 ? -8.202 1.696 19.069 1.00 81.62 91 GLN A N 1
ATOM 729 C CA . GLN A 1 91 ? -8.253 0.450 19.824 1.00 81.62 91 GLN A CA 1
ATOM 730 C C . GLN A 1 91 ? -6.964 0.203 20.616 1.00 81.62 91 GLN A C 1
ATOM 732 O O . GLN A 1 91 ? -7.029 -0.169 21.780 1.00 81.62 91 GLN A O 1
ATOM 737 N N . ARG A 1 92 ? -5.789 0.406 20.007 1.00 80.56 92 ARG A N 1
ATOM 738 C CA . ARG A 1 92 ? -4.493 0.098 20.637 1.00 80.56 92 ARG A CA 1
ATOM 739 C C . ARG A 1 92 ? -4.068 1.102 21.701 1.00 80.56 92 ARG A C 1
ATOM 741 O O . ARG A 1 92 ? -3.455 0.705 22.682 1.00 80.56 92 ARG A O 1
ATOM 748 N N . VAL A 1 93 ? -4.330 2.387 21.476 1.00 79.50 93 VAL A N 1
ATOM 749 C CA . VAL A 1 93 ? -3.834 3.476 22.333 1.00 79.50 93 VAL A CA 1
ATOM 750 C C . VAL A 1 93 ? -4.868 3.866 23.385 1.00 79.50 93 VAL A C 1
ATOM 752 O O . VAL A 1 93 ? -4.510 4.176 24.517 1.00 79.50 93 VAL A O 1
ATOM 755 N N . PHE A 1 94 ? -6.154 3.812 23.036 1.00 79.75 94 PHE A N 1
ATOM 756 C CA . PHE A 1 94 ? -7.246 4.289 23.888 1.00 79.75 94 PHE A CA 1
ATOM 757 C C . PHE A 1 94 ? -8.196 3.169 24.328 1.00 79.75 94 PHE A C 1
ATOM 759 O O . PHE A 1 94 ? -9.266 3.451 24.869 1.00 79.75 94 PHE A O 1
ATOM 766 N N . ASP A 1 95 ? -7.811 1.906 24.115 1.00 75.62 95 ASP A N 1
ATOM 767 C CA . ASP A 1 95 ? -8.602 0.711 24.447 1.00 75.62 95 ASP A CA 1
ATOM 768 C C . ASP A 1 95 ? -10.008 0.730 23.812 1.00 75.62 95 ASP A C 1
ATOM 770 O O . ASP A 1 95 ? -10.989 0.238 24.363 1.00 75.62 95 ASP A O 1
ATOM 774 N N . GLY A 1 96 ? -10.125 1.386 22.651 1.00 66.62 96 GLY A N 1
ATOM 775 C CA . GLY A 1 96 ? -11.382 1.539 21.918 1.00 66.62 96 GLY A CA 1
ATOM 776 C C . GLY A 1 96 ? -12.310 2.631 22.457 1.00 66.62 96 GLY A C 1
ATOM 777 O O . GLY A 1 96 ? -13.437 2.736 21.980 1.00 66.62 96 GLY A O 1
ATOM 778 N N . SER A 1 97 ? -11.863 3.459 23.410 1.00 69.44 97 SER A N 1
ATOM 779 C CA . SER A 1 97 ? -12.684 4.506 24.028 1.00 69.44 97 SER A CA 1
ATOM 780 C C . SER A 1 97 ? -12.319 5.912 23.524 1.00 69.44 97 SER A C 1
ATOM 782 O O . SER A 1 97 ? -11.329 6.485 23.984 1.00 69.44 97 SER A O 1
ATOM 784 N N . PRO A 1 98 ? -13.136 6.541 22.652 1.00 63.28 98 PRO A N 1
ATOM 785 C CA . PRO A 1 98 ? -12.911 7.914 22.186 1.00 63.28 98 PRO A CA 1
ATOM 786 C C . PRO A 1 98 ? -12.909 8.949 23.319 1.00 63.28 98 PRO A C 1
ATOM 788 O O . PRO A 1 98 ? -12.303 10.005 23.194 1.00 63.28 98 PRO A O 1
ATOM 791 N N . SER A 1 99 ? -13.555 8.650 24.449 1.00 66.25 99 SER A N 1
ATOM 792 C CA . SER A 1 99 ? -13.580 9.517 25.635 1.00 66.25 99 SER A CA 1
ATOM 793 C C . SER A 1 99 ? -12.228 9.645 26.345 1.00 66.25 99 SER A C 1
ATOM 795 O O . SER A 1 99 ? -12.065 10.542 27.164 1.00 66.25 99 SER A O 1
ATOM 797 N N . ARG A 1 100 ? -11.247 8.785 26.031 1.00 62.78 100 ARG A N 1
ATOM 798 C CA . ARG A 1 100 ? -9.859 8.921 26.508 1.00 62.78 100 ARG A CA 1
ATOM 799 C C . ARG A 1 100 ? -8.999 9.806 25.598 1.00 62.78 100 ARG A C 1
ATOM 801 O O . ARG A 1 100 ? -7.828 10.003 25.894 1.00 62.78 100 ARG A O 1
ATOM 808 N N . LEU A 1 101 ? -9.568 10.337 24.511 1.00 66.00 101 LEU A N 1
ATOM 809 C CA . LEU A 1 101 ? -8.894 11.244 23.576 1.00 66.00 101 LEU A CA 1
ATOM 810 C C . LEU A 1 101 ? -8.860 12.706 24.064 1.00 66.00 101 LEU A C 1
ATOM 812 O O . LEU A 1 101 ? -8.428 13.586 23.325 1.00 66.00 101 LEU A O 1
ATOM 816 N N . VAL A 1 102 ? -9.365 12.976 25.270 1.00 64.75 102 VAL A N 1
ATOM 817 C CA . VAL A 1 102 ? -9.385 14.320 25.853 1.00 64.75 102 VAL A CA 1
ATOM 818 C C . VAL A 1 102 ? -7.976 14.660 26.352 1.00 64.75 102 VAL A C 1
ATOM 820 O O . VAL A 1 102 ? -7.484 14.016 27.279 1.00 64.75 102 VAL A O 1
ATOM 823 N N . LEU A 1 103 ? -7.346 15.642 25.699 1.00 59.84 103 LEU A N 1
ATOM 824 C CA . LEU A 1 103 ? -6.159 16.375 26.157 1.00 59.84 103 LEU A CA 1
ATOM 825 C C . LEU A 1 103 ? -6.591 17.652 26.881 1.00 59.84 103 LEU A C 1
ATOM 827 O O . LEU A 1 103 ? -7.560 18.284 26.400 1.00 59.84 103 LEU A O 1
#